Protein AF-A7T8B1-F1 (afdb_monomer)

Radius of gyration: 14.05 Å; Cα contacts (8 Å, |Δi|>4): 167; chains: 1; bounding box: 38×25×34 Å

InterPro domains:
  IPR002547 tRNA-binding domain [PS50886] (1-36)
  IPR012340 Nucleic acid-binding, OB-fold [G3DSA:2.40.50.140] (1-96)
  IPR012340 Nucleic acid-binding, OB-fold [SSF50249] (1-85)

Secondary structure (DSSP, 8-state):
-BTTBPP-----EEEETTEEEEPBPPTT--TTPPEE-TT---PPPSS--GGGTHHHHHGGGEEE-TTS-EEETTEE-EETTTEE-B-TT--S-EE-

Mean predicted aligned error: 3.56 Å

Foldseek 3Di:
DPVPDDDPDDFKWWDDPNDIFGWAAFPPDDPPFDFDFPPDDDDDDPDDDVVVCPCVVQQVQFFAAQQQATDRVPGFRARPPRGGIHHPRDHGTRID

Organism: Nematostella vectensis (NCBI:txid45351)

pLDDT: mean 93.41, std 3.48, range [73.88, 97.12]

Solvent-accessible surface area (backbone atoms only — not comparable to full-atom values): 5812 Å² total; per-residue (Å²): 107,63,94,86,41,80,74,92,74,81,79,55,27,31,36,50,95,92,45,74,32,58,57,39,73,30,71,90,67,56,95,86,67,60,75,43,37,85,94,64,82,83,80,79,69,96,64,82,57,79,91,69,42,57,62,76,70,49,45,84,46,22,27,18,40,94,82,8,34,39,18,51,78,84,29,48,39,25,34,86,98,51,42,56,30,40,23,85,64,45,52,75,13,46,35,84

Nearest PDB structures (foldseek):
  1e7z-assembly1_A  TM=9.615E-01  e=3.609E-09  Homo sapiens
  1fl0-assembly1_A  TM=9.525E-01  e=3.609E-09  Homo sapiens
  8ong-assembly1_A  TM=8.590E-01  e=1.528E-08  Homo sapiens
  4r1j-assembly1_A  TM=9.487E-01  e=9.184E-06  Saccharomyces cerevisiae S288C
  1ntg-assembly4_D  TM=9.182E-01  e=5.920E-06  Homo sapiens

Sequence (96 aa):
RMRGIFSQGMVMCCNRDEKWTVVVPPEGAAPGDRVVFDGQEGEPDAQLNPKKKVWETLAPDFKTNSEGQPCFRDLPFTVRGKGVCASGGIIDGVVR

Structure (mmCIF, N/CA/C/O backbone):
data_AF-A7T8B1-F1
#
_entry.id   AF-A7T8B1-F1
#
loop_
_atom_site.group_PDB
_atom_site.id
_atom_site.type_s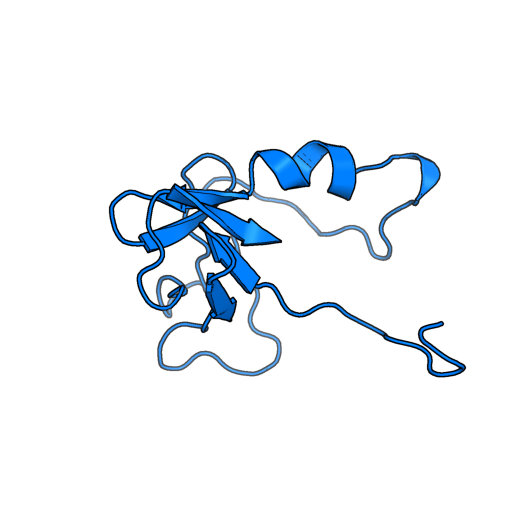ymbol
_atom_site.label_atom_id
_atom_site.label_alt_id
_atom_site.label_comp_id
_atom_site.label_asym_id
_atom_site.label_entity_id
_atom_site.label_seq_id
_atom_site.pdbx_PDB_ins_code
_atom_site.Cartn_x
_atom_site.Cartn_y
_atom_site.Cartn_z
_atom_site.occupancy
_atom_site.B_iso_or_equiv
_atom_site.auth_seq_id
_atom_site.auth_comp_id
_atom_site.auth_asym_id
_atom_site.auth_atom_id
_atom_site.pdbx_PDB_model_num
ATOM 1 N N . ARG A 1 1 ? 20.114 -7.760 -2.962 1.00 73.88 1 ARG A N 1
ATOM 2 C CA . ARG A 1 1 ? 20.152 -9.108 -2.341 1.00 73.88 1 ARG A CA 1
ATOM 3 C C . ARG A 1 1 ? 20.119 -8.921 -0.837 1.00 73.88 1 ARG A C 1
ATOM 5 O O . ARG A 1 1 ? 20.919 -8.150 -0.329 1.00 73.88 1 ARG A O 1
ATOM 12 N N . MET A 1 2 ? 19.201 -9.579 -0.145 1.00 84.75 2 MET A N 1
ATOM 13 C CA . MET A 1 2 ? 19.099 -9.565 1.309 1.00 84.75 2 MET A CA 1
ATOM 14 C C . MET A 1 2 ? 19.836 -10.797 1.831 1.00 84.75 2 MET A C 1
ATOM 16 O O . MET A 1 2 ? 19.386 -11.915 1.610 1.00 84.75 2 MET A O 1
ATOM 20 N N . ARG A 1 3 ? 21.008 -10.600 2.450 1.00 91.50 3 ARG A N 1
ATOM 21 C CA . ARG A 1 3 ? 21.834 -11.687 3.023 1.00 91.50 3 ARG A CA 1
ATOM 22 C C . ARG A 1 3 ? 22.085 -12.860 2.052 1.00 91.50 3 ARG A C 1
ATOM 24 O O . ARG A 1 3 ? 21.966 -14.019 2.418 1.00 91.50 3 ARG A O 1
ATOM 31 N N . GLY A 1 4 ? 22.395 -12.549 0.791 1.00 92.94 4 GLY A N 1
ATOM 32 C CA . GLY A 1 4 ? 22.647 -13.549 -0.260 1.00 92.94 4 GLY A CA 1
ATOM 33 C C . GLY A 1 4 ? 21.412 -13.992 -1.056 1.00 92.94 4 GLY A C 1
ATOM 34 O O . GLY A 1 4 ? 21.573 -14.490 -2.165 1.00 92.94 4 GLY A O 1
ATOM 35 N N . ILE A 1 5 ? 20.197 -13.714 -0.577 1.00 92.00 5 ILE A N 1
ATOM 36 C CA . ILE A 1 5 ? 18.938 -14.085 -1.242 1.00 92.00 5 ILE A CA 1
ATOM 37 C C . ILE A 1 5 ? 18.411 -12.908 -2.076 1.00 92.00 5 ILE A C 1
ATOM 39 O O . ILE A 1 5 ? 18.538 -11.738 -1.696 1.00 92.00 5 ILE A O 1
ATOM 43 N N . 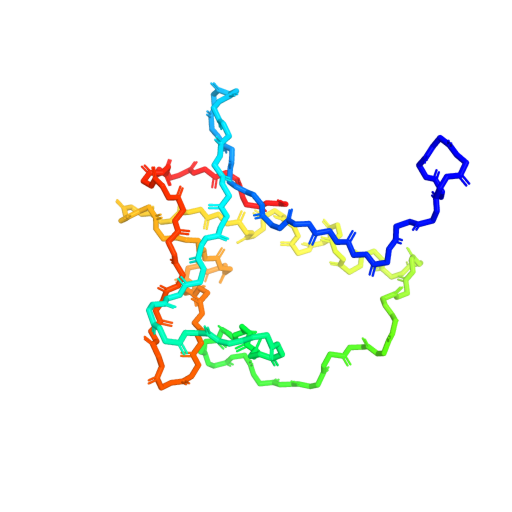PHE A 1 6 ? 17.853 -13.181 -3.253 1.00 91.44 6 PHE A N 1
ATOM 44 C CA . PHE A 1 6 ? 17.243 -12.152 -4.096 1.00 91.44 6 PHE A CA 1
ATOM 45 C C . PHE A 1 6 ? 15.752 -12.008 -3.764 1.00 91.44 6 PHE A C 1
ATOM 47 O O . PHE A 1 6 ? 15.000 -12.960 -3.935 1.00 91.44 6 PHE A O 1
ATOM 54 N N . SER A 1 7 ? 15.339 -10.827 -3.289 1.00 93.56 7 SER A N 1
ATOM 55 C CA . SER A 1 7 ? 13.918 -10.504 -3.108 1.00 93.56 7 SER A CA 1
ATOM 56 C C . SER A 1 7 ? 13.355 -9.933 -4.405 1.00 93.56 7 SER A C 1
ATOM 58 O O . SER A 1 7 ? 13.968 -9.036 -4.984 1.00 93.56 7 SER A O 1
ATOM 60 N N . GLN A 1 8 ? 12.202 -10.442 -4.840 1.00 93.12 8 GLN A N 1
ATOM 61 C CA . GLN A 1 8 ? 11.496 -9.996 -6.049 1.00 93.12 8 GLN A CA 1
ATOM 62 C C . GLN A 1 8 ? 10.325 -9.049 -5.752 1.00 93.12 8 GLN A C 1
ATOM 64 O O . GLN A 1 8 ? 9.618 -8.641 -6.666 1.00 93.12 8 GLN A O 1
ATOM 69 N N . GLY A 1 9 ? 10.128 -8.679 -4.487 1.00 91.25 9 GLY A N 1
ATOM 70 C CA . GLY A 1 9 ? 9.063 -7.775 -4.075 1.00 91.25 9 GLY A CA 1
ATOM 71 C C . GLY A 1 9 ? 9.228 -7.304 -2.636 1.00 91.25 9 GLY A C 1
ATOM 72 O O . GLY A 1 9 ? 10.179 -7.677 -1.941 1.00 91.25 9 GLY A O 1
ATOM 73 N N . MET A 1 10 ? 8.288 -6.471 -2.206 1.00 93.44 10 MET A N 1
ATOM 74 C CA . MET A 1 10 ? 8.194 -5.945 -0.849 1.00 93.44 10 MET A CA 1
ATOM 75 C C . MET A 1 10 ? 6.739 -6.032 -0.390 1.00 93.44 10 MET A C 1
ATOM 77 O O . MET A 1 10 ? 5.826 -5.821 -1.184 1.00 93.44 10 MET A O 1
ATOM 81 N N . VAL A 1 11 ? 6.534 -6.381 0.878 1.00 95.12 11 VAL A N 1
ATOM 82 C CA . VAL A 1 11 ? 5.206 -6.397 1.497 1.00 95.12 11 VAL A CA 1
ATOM 83 C C . VAL A 1 11 ? 4.929 -5.013 2.065 1.00 95.12 11 VAL A C 1
ATOM 85 O O . VAL A 1 11 ? 5.719 -4.527 2.871 1.00 95.12 11 VAL A O 1
ATOM 88 N N . MET A 1 12 ? 3.805 -4.417 1.673 1.00 95.94 12 MET A N 1
ATOM 89 C CA . MET A 1 12 ? 3.359 -3.129 2.202 1.00 95.94 12 MET A CA 1
ATOM 90 C C . MET A 1 12 ? 2.895 -3.289 3.652 1.00 95.94 12 MET A C 1
ATOM 92 O O . MET A 1 12 ? 2.025 -4.114 3.952 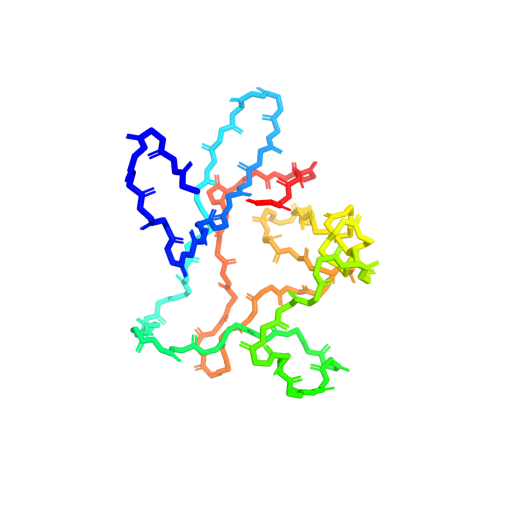1.00 95.94 12 MET A O 1
ATOM 96 N N . CYS A 1 13 ? 3.461 -2.489 4.547 1.00 96.00 13 CYS A N 1
ATOM 97 C CA . CYS A 1 13 ? 3.147 -2.484 5.967 1.00 96.00 13 CYS A CA 1
ATOM 98 C C . CYS A 1 13 ? 2.796 -1.075 6.440 1.00 96.00 13 CYS A C 1
ATOM 100 O O . CYS A 1 13 ? 3.253 -0.074 5.896 1.00 96.00 13 CYS A O 1
ATOM 102 N N . CYS A 1 14 ? 2.024 -1.000 7.514 1.00 95.56 14 CYS A N 1
ATOM 103 C CA . CYS A 1 14 ? 1.755 0.237 8.224 1.00 95.56 14 CYS A CA 1
ATOM 104 C C . CYS A 1 14 ? 2.540 0.253 9.530 1.00 95.56 14 CYS A C 1
ATOM 106 O O . CYS A 1 14 ? 2.685 -0.774 10.201 1.00 95.56 14 CYS A O 1
ATOM 108 N N . ASN A 1 15 ? 3.044 1.426 9.897 1.00 94.81 15 ASN A N 1
ATOM 109 C CA . ASN A 1 15 ? 3.764 1.633 11.139 1.00 94.81 15 ASN A CA 1
ATOM 110 C C . ASN A 1 15 ? 3.346 2.929 11.830 1.00 94.81 15 ASN A C 1
ATOM 112 O O . ASN A 1 15 ? 3.245 3.980 11.196 1.00 94.81 15 ASN A O 1
ATOM 116 N N . ARG A 1 16 ? 3.171 2.847 13.148 1.00 94.94 16 ARG A N 1
ATOM 117 C CA . ARG A 1 16 ? 3.058 3.994 14.049 1.00 94.94 16 ARG A CA 1
ATOM 118 C C . ARG A 1 16 ? 3.603 3.592 15.412 1.00 94.94 16 ARG A C 1
ATOM 120 O O . ARG A 1 16 ? 3.257 2.517 15.893 1.00 94.94 16 ARG A O 1
ATOM 127 N N . ASP A 1 17 ? 4.452 4.427 16.007 1.00 92.62 17 ASP A N 1
ATOM 128 C CA . ASP A 1 17 ? 4.998 4.221 17.358 1.00 92.62 17 ASP A CA 1
ATOM 129 C C . ASP A 1 17 ? 5.568 2.802 17.564 1.00 92.62 17 ASP A C 1
ATOM 131 O O . ASP A 1 17 ? 5.210 2.095 18.500 1.00 92.62 17 ASP A O 1
ATOM 135 N N . GLU A 1 18 ? 6.397 2.342 16.615 1.00 89.25 18 GLU A N 1
ATOM 136 C CA . GLU A 1 18 ? 7.013 0.997 16.591 1.00 89.25 18 GLU A CA 1
ATOM 137 C C . GLU A 1 18 ? 6.040 -0.190 16.457 1.00 89.25 18 GLU A C 1
ATOM 139 O O . GLU A 1 18 ? 6.479 -1.327 16.272 1.00 89.25 18 GLU A O 1
ATOM 144 N N . LYS A 1 19 ? 4.726 0.046 16.439 1.00 91.38 19 LYS A N 1
ATOM 145 C CA . LYS A 1 19 ? 3.727 -0.968 16.106 1.00 91.38 19 LYS A CA 1
ATOM 146 C C . LYS A 1 19 ? 3.661 -1.147 14.598 1.00 91.38 19 LYS A C 1
ATOM 148 O O . LYS A 1 19 ? 3.527 -0.177 13.856 1.00 91.38 19 LYS A O 1
ATOM 153 N N . TRP A 1 20 ? 3.724 -2.395 14.148 1.00 94.19 20 TRP A N 1
ATOM 154 C CA . TRP A 1 20 ? 3.643 -2.753 12.736 1.00 94.19 20 TRP A CA 1
ATOM 155 C C . TRP A 1 20 ? 2.414 -3.606 12.456 1.00 94.19 20 TRP A C 1
ATOM 157 O O . TRP A 1 20 ? 2.089 -4.513 13.223 1.00 94.19 20 TRP A O 1
ATOM 167 N N . THR A 1 21 ? 1.763 -3.337 11.333 1.00 95.44 21 THR A N 1
ATOM 168 C CA . THR A 1 21 ? 0.689 -4.161 10.777 1.00 95.44 21 THR A CA 1
ATOM 169 C C . THR A 1 21 ? 0.901 -4.328 9.281 1.00 95.44 21 THR A C 1
ATOM 171 O O . THR A 1 21 ? 1.533 -3.504 8.626 1.00 95.44 21 THR A O 1
ATOM 174 N N . VAL A 1 22 ? 0.396 -5.424 8.729 1.00 95.94 22 VAL A N 1
ATOM 175 C CA . VAL A 1 22 ? 0.453 -5.678 7.288 1.00 95.94 22 VAL A CA 1
ATOM 176 C C . VAL A 1 22 ? -0.781 -5.063 6.632 1.00 95.94 22 VAL A C 1
ATOM 178 O O . VAL A 1 22 ? -1.863 -5.084 7.224 1.00 95.94 22 VAL A O 1
ATOM 181 N N . VAL A 1 23 ? -0.634 -4.532 5.416 1.00 96.56 23 VAL A N 1
ATOM 182 C CA . VAL A 1 23 ? -1.788 -4.151 4.594 1.00 96.56 23 VAL A CA 1
ATOM 183 C C . VAL A 1 23 ? -2.479 -5.420 4.099 1.00 96.56 23 VAL A C 1
ATOM 185 O O . VAL A 1 23 ? -1.881 -6.235 3.398 1.00 96.56 23 VAL A O 1
ATOM 188 N N . VAL A 1 24 ? -3.742 -5.593 4.474 1.00 95.62 24 VAL A N 1
ATOM 189 C CA . VAL A 1 24 ? -4.546 -6.774 4.156 1.00 95.62 24 VAL A CA 1
ATOM 190 C C . VAL A 1 24 ? -5.508 -6.435 3.014 1.00 95.62 24 VAL A C 1
ATOM 192 O O . VAL A 1 24 ? -6.264 -5.471 3.140 1.00 95.62 24 VAL A O 1
ATOM 195 N N . PRO A 1 25 ? -5.504 -7.192 1.903 1.00 96.25 25 PRO A N 1
ATOM 196 C CA . PRO A 1 25 ? -6.476 -7.020 0.824 1.00 96.25 25 PRO A CA 1
ATOM 197 C C . PRO A 1 25 ? -7.931 -7.214 1.295 1.00 96.25 25 PRO A C 1
ATOM 199 O O . PRO A 1 25 ? -8.157 -7.918 2.282 1.00 96.25 25 PRO A O 1
ATOM 202 N N . PRO A 1 26 ? -8.925 -6.635 0.596 1.00 96.56 26 PRO A N 1
ATOM 203 C CA . PRO A 1 26 ? -10.337 -6.853 0.906 1.00 96.56 26 PRO A CA 1
ATOM 204 C C . PRO A 1 26 ? -10.762 -8.313 0.693 1.00 96.56 26 PRO A C 1
ATOM 206 O O . PRO A 1 26 ? -10.087 -9.097 0.017 1.00 96.56 26 PRO A O 1
ATOM 209 N N . GLU A 1 27 ? -11.923 -8.671 1.241 1.00 95.50 27 GLU A N 1
ATOM 210 C CA . GLU A 1 27 ? -12.513 -9.995 1.049 1.00 95.50 27 GLU A CA 1
ATOM 211 C C . GLU A 1 27 ? -12.731 -10.301 -0.445 1.00 95.50 27 GLU A C 1
ATOM 213 O O . GLU A 1 27 ? -13.123 -9.444 -1.236 1.00 95.50 27 GLU A O 1
ATOM 218 N N . GLY A 1 28 ? -12.423 -11.535 -0.855 1.00 94.62 28 GLY A N 1
ATOM 219 C CA . GLY A 1 28 ? -12.510 -11.967 -2.253 1.00 94.62 28 GLY A CA 1
ATOM 220 C C . GLY A 1 28 ? -11.330 -11.547 -3.139 1.00 94.62 28 GLY A C 1
ATOM 221 O O . GLY A 1 28 ? -11.309 -11.896 -4.327 1.00 94.62 28 GLY A O 1
ATOM 222 N N . ALA A 1 29 ? -10.337 -10.822 -2.608 1.00 97.06 29 ALA A N 1
ATOM 223 C CA . ALA A 1 29 ? -9.096 -10.555 -3.328 1.00 97.06 29 ALA A CA 1
ATOM 224 C C . ALA A 1 29 ? -8.329 -11.856 -3.627 1.00 97.06 29 ALA A C 1
ATOM 226 O O . ALA A 1 29 ? -8.276 -12.777 -2.812 1.00 97.06 29 ALA A O 1
ATOM 227 N N . ALA A 1 30 ? -7.733 -11.929 -4.813 1.00 96.94 30 ALA A N 1
ATOM 228 C CA . ALA A 1 30 ? -7.001 -13.076 -5.326 1.00 96.94 30 ALA A CA 1
ATOM 229 C C . ALA A 1 30 ? -5.584 -12.664 -5.766 1.00 96.94 30 ALA A C 1
ATOM 231 O O . ALA A 1 30 ? -5.349 -11.500 -6.106 1.00 96.94 30 ALA A O 1
ATOM 232 N N . PRO A 1 31 ? -4.620 -13.602 -5.794 1.00 97.06 31 PRO A N 1
ATOM 233 C CA . PRO A 1 31 ? -3.286 -13.324 -6.312 1.00 97.06 31 PRO A CA 1
ATOM 234 C C . PRO A 1 31 ? -3.331 -12.742 -7.730 1.00 97.06 31 PRO A C 1
ATOM 236 O O . PRO A 1 31 ? -3.957 -13.310 -8.622 1.00 97.06 31 PRO A O 1
ATOM 239 N N . GLY A 1 32 ? -2.642 -11.618 -7.934 1.00 95.69 32 GLY A N 1
ATOM 240 C CA . GLY A 1 32 ? -2.616 -10.895 -9.210 1.00 95.69 32 GLY A CA 1
ATOM 241 C C . GLY A 1 32 ? -3.620 -9.745 -9.314 1.00 95.69 32 GLY A C 1
ATOM 242 O O . GLY A 1 32 ? -3.524 -8.960 -10.259 1.00 95.69 32 GLY A O 1
ATOM 243 N N . ASP A 1 33 ? -4.530 -9.593 -8.348 1.00 96.69 33 ASP A N 1
ATOM 244 C CA . ASP A 1 33 ? -5.384 -8.410 -8.278 1.00 96.69 33 ASP A CA 1
ATOM 245 C C . ASP A 1 33 ? -4.553 -7.131 -8.159 1.00 96.69 33 ASP A C 1
ATOM 247 O O . ASP A 1 33 ? -3.579 -7.047 -7.404 1.00 96.69 33 ASP A O 1
ATOM 251 N N . ARG A 1 34 ? -4.972 -6.108 -8.904 1.00 95.25 34 ARG A N 1
ATOM 252 C CA . ARG A 1 34 ? -4.328 -4.798 -8.888 1.00 95.25 34 ARG A CA 1
ATOM 253 C C . ARG A 1 34 ? -4.937 -3.932 -7.793 1.00 95.25 34 ARG A C 1
ATOM 255 O O . ARG A 1 34 ? -6.149 -3.719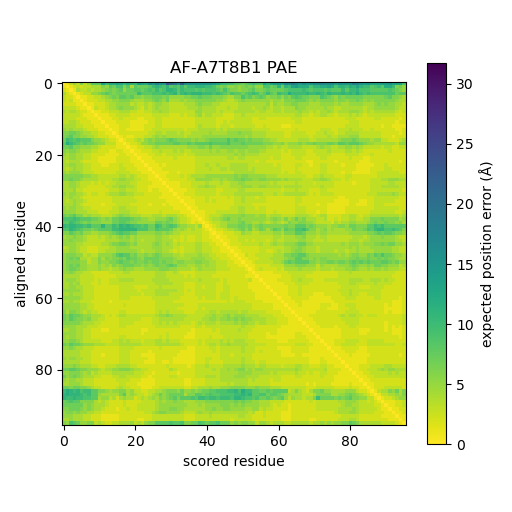 -7.771 1.00 95.25 34 ARG A O 1
ATOM 262 N N . VAL A 1 35 ? -4.070 -3.386 -6.946 1.00 95.75 35 VAL A N 1
ATOM 263 C CA . VAL A 1 35 ? -4.410 -2.260 -6.075 1.00 95.75 35 VAL A CA 1
ATOM 264 C C . VAL A 1 35 ? -4.311 -0.982 -6.899 1.00 95.75 35 VAL A C 1
ATOM 266 O O . VAL A 1 35 ? -3.310 -0.753 -7.577 1.00 95.75 35 VAL A O 1
ATOM 269 N N . VAL A 1 36 ? -5.360 -0.173 -6.855 1.00 95.56 36 VAL A N 1
ATOM 270 C CA . VAL A 1 36 ? -5.474 1.094 -7.573 1.00 95.56 36 VAL A CA 1
ATOM 271 C C . VAL A 1 36 ? -5.866 2.213 -6.614 1.00 95.56 36 VAL A C 1
ATOM 273 O O . VAL A 1 36 ? -6.374 1.961 -5.520 1.00 95.56 36 VAL A O 1
ATOM 276 N N . PHE A 1 37 ? -5.645 3.446 -7.059 1.00 95.00 37 PHE A N 1
ATOM 277 C CA . PHE A 1 37 ? -6.094 4.663 -6.392 1.00 95.00 37 PHE A CA 1
ATOM 278 C C . PHE A 1 37 ? -7.081 5.353 -7.325 1.00 95.00 37 PHE A C 1
ATOM 280 O O . PHE A 1 37 ? -6.749 5.611 -8.485 1.00 95.00 37 PHE A O 1
ATOM 287 N N . ASP A 1 38 ? -8.298 5.611 -6.857 1.00 90.69 38 ASP A N 1
ATOM 288 C CA . ASP A 1 38 ? -9.339 6.172 -7.717 1.00 90.69 38 ASP A CA 1
ATOM 289 C C . ASP A 1 38 ? -8.921 7.541 -8.275 1.00 90.69 38 ASP A C 1
ATOM 291 O O . ASP A 1 38 ? -8.373 8.391 -7.575 1.00 90.69 38 ASP A O 1
ATOM 295 N N . GLY A 1 39 ? -9.126 7.735 -9.580 1.00 88.50 39 GLY A N 1
ATOM 296 C CA . GLY A 1 39 ? -8.673 8.927 -10.303 1.00 88.50 39 GLY A CA 1
ATOM 297 C C . GLY A 1 39 ? -7.179 8.952 -10.662 1.00 88.50 39 GLY A C 1
ATOM 298 O O . GLY A 1 39 ? -6.754 9.865 -11.366 1.00 88.50 39 GLY A O 1
ATOM 299 N N . GLN A 1 40 ? -6.382 7.964 -10.239 1.00 88.75 40 GLN A N 1
ATOM 300 C CA . GLN A 1 40 ? -5.003 7.769 -10.702 1.00 88.75 40 GLN A CA 1
ATOM 301 C C . GLN A 1 40 ? -4.968 6.643 -11.738 1.00 88.75 40 GLN A C 1
ATOM 303 O O . GLN A 1 40 ? -4.803 5.465 -11.414 1.00 88.75 40 GLN A O 1
ATOM 308 N N . GLU A 1 41 ? -5.150 7.008 -13.003 1.00 87.25 41 GLU A N 1
ATOM 309 C CA . GLU A 1 41 ? -5.046 6.073 -14.122 1.00 87.25 41 GLU A CA 1
ATOM 310 C C . GLU A 1 41 ? -3.635 6.081 -14.716 1.00 87.25 41 GLU A C 1
ATOM 312 O O . GLU A 1 41 ? -3.003 7.128 -14.857 1.00 87.25 41 GLU A O 1
ATOM 317 N N . GLY A 1 42 ? -3.133 4.902 -15.076 1.00 88.19 42 GLY A N 1
ATOM 318 C CA . GLY A 1 42 ? -1.825 4.749 -15.698 1.00 88.19 42 GLY A CA 1
ATOM 319 C C . GLY A 1 42 ? -1.345 3.303 -15.693 1.00 88.19 42 GLY A C 1
ATOM 320 O O . GLY A 1 42 ? -1.871 2.459 -14.965 1.00 88.19 42 GLY A O 1
ATOM 321 N N . GLU A 1 43 ? -0.328 3.027 -16.505 1.00 91.25 43 GLU A N 1
ATOM 322 C CA . GLU A 1 43 ? 0.383 1.750 -16.475 1.00 91.25 43 GLU A CA 1
ATOM 323 C C . GLU A 1 43 ? 1.614 1.860 -15.566 1.00 91.25 43 GLU A C 1
ATOM 325 O O . GLU A 1 43 ? 2.345 2.854 -15.644 1.00 91.25 43 GLU A O 1
ATOM 330 N N . PRO A 1 44 ? 1.868 0.864 -14.701 1.00 92.31 44 PRO A N 1
ATOM 331 C CA . PRO A 1 44 ? 3.074 0.841 -13.891 1.00 92.31 44 PRO A CA 1
ATOM 332 C C . PRO A 1 44 ? 4.315 0.672 -14.774 1.00 92.31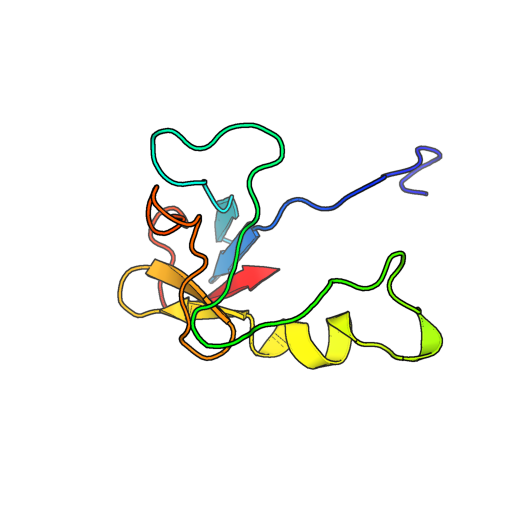 44 PRO A C 1
ATOM 334 O O . PRO A 1 44 ? 4.303 -0.053 -15.771 1.00 92.31 44 PRO A O 1
ATOM 337 N N . ASP A 1 45 ? 5.421 1.293 -14.364 1.00 92.31 45 ASP A N 1
ATOM 338 C CA . ASP A 1 45 ? 6.725 1.032 -14.970 1.00 92.31 45 ASP A CA 1
ATOM 339 C C . ASP A 1 45 ? 7.056 -0.468 -14.870 1.00 92.31 45 ASP A C 1
ATOM 341 O O . ASP A 1 45 ? 6.943 -1.065 -13.798 1.00 92.31 45 ASP A O 1
ATOM 345 N N . ALA A 1 46 ? 7.555 -1.069 -15.957 1.00 92.62 46 ALA A N 1
ATOM 346 C CA . ALA A 1 46 ? 7.995 -2.471 -15.947 1.00 92.62 46 ALA A CA 1
ATOM 347 C C . ALA A 1 46 ? 9.085 -2.734 -14.888 1.00 92.62 46 ALA A C 1
ATOM 349 O O . ALA A 1 46 ? 9.163 -3.813 -14.303 1.00 92.62 46 ALA A O 1
ATOM 350 N N . GLN A 1 47 ? 9.925 -1.727 -14.637 1.00 92.62 47 GLN A N 1
ATOM 351 C CA . GLN A 1 47 ? 10.870 -1.687 -13.533 1.00 92.62 47 GLN A CA 1
ATOM 352 C C . GLN A 1 47 ? 11.083 -0.229 -13.117 1.00 92.62 47 GLN A C 1
ATOM 354 O O . GLN A 1 47 ? 11.458 0.606 -13.944 1.00 92.62 47 GLN A O 1
ATOM 359 N N . LEU A 1 48 ? 10.908 0.075 -11.828 1.00 90.81 48 LEU A N 1
ATOM 360 C CA . LEU A 1 48 ? 11.203 1.406 -11.296 1.00 90.81 48 LEU A CA 1
ATOM 361 C C . LEU A 1 48 ? 12.684 1.743 -11.506 1.00 90.81 48 LEU A C 1
ATOM 363 O O . LEU A 1 48 ? 13.572 1.005 -11.075 1.00 90.81 48 LEU A O 1
ATOM 367 N N . ASN A 1 49 ? 12.957 2.875 -12.157 1.00 91.31 49 ASN A N 1
ATOM 368 C CA . ASN A 1 49 ? 14.322 3.334 -12.396 1.00 91.31 49 ASN A CA 1
ATOM 369 C C . ASN A 1 49 ? 14.925 3.918 -11.101 1.00 91.31 49 ASN A C 1
ATOM 371 O O . ASN A 1 49 ? 14.485 4.991 -10.673 1.00 91.31 49 ASN A O 1
ATOM 375 N N . PRO A 1 50 ? 15.988 3.316 -10.526 1.00 88.50 50 PRO A N 1
ATOM 376 C CA . PRO A 1 50 ? 16.576 3.791 -9.271 1.00 88.50 50 PRO A CA 1
ATOM 377 C C . PRO A 1 50 ? 17.105 5.230 -9.337 1.00 88.50 50 PRO A C 1
ATOM 379 O O . PRO A 1 50 ? 17.157 5.924 -8.328 1.00 88.50 50 PRO A O 1
ATOM 382 N N . LYS A 1 51 ? 17.481 5.719 -10.528 1.00 91.12 51 LYS A N 1
ATOM 383 C CA . LYS A 1 51 ? 17.973 7.094 -10.707 1.00 91.12 51 LYS A CA 1
ATOM 384 C C . LYS A 1 51 ? 16.865 8.140 -10.598 1.00 91.12 51 LYS A C 1
ATOM 386 O O . LYS A 1 51 ? 17.155 9.277 -10.245 1.00 91.12 51 LYS A O 1
ATOM 391 N N . LYS A 1 52 ? 15.618 7.768 -10.909 1.00 92.19 52 LYS A N 1
ATOM 392 C CA . LYS A 1 52 ? 14.461 8.673 -10.844 1.00 92.19 52 LYS A CA 1
ATOM 393 C C . LYS A 1 52 ? 13.912 8.835 -9.425 1.00 92.19 52 LYS A C 1
ATOM 395 O O . LYS A 1 52 ? 13.137 9.755 -9.209 1.00 92.19 52 LYS A O 1
ATOM 400 N N . LYS A 1 53 ? 14.299 7.961 -8.485 1.00 91.38 53 LYS A N 1
ATOM 401 C CA . LYS A 1 53 ? 13.860 7.996 -7.079 1.00 91.38 53 LYS A CA 1
ATOM 402 C C . LYS A 1 53 ? 12.337 8.131 -6.911 1.00 91.38 53 LYS A C 1
ATOM 404 O O . LYS A 1 53 ? 11.846 8.896 -6.080 1.00 91.38 53 LYS A O 1
ATOM 409 N N . VAL A 1 54 ? 11.584 7.441 -7.775 1.00 93.69 54 VAL A N 1
ATOM 410 C CA . VAL A 1 54 ? 10.117 7.554 -7.836 1.00 93.69 54 VAL A CA 1
ATOM 411 C C . VAL A 1 54 ? 9.500 7.139 -6.503 1.00 93.69 54 VAL A C 1
ATOM 413 O O . VAL A 1 54 ? 8.693 7.878 -5.950 1.00 93.69 54 VAL A O 1
ATOM 416 N N . TRP A 1 55 ? 9.929 5.999 -5.955 1.00 92.19 55 TRP A N 1
ATOM 417 C CA . TRP A 1 55 ? 9.437 5.515 -4.667 1.00 92.19 55 TRP A CA 1
ATOM 418 C C . TRP A 1 55 ? 9.763 6.489 -3.539 1.00 92.19 55 TRP A C 1
ATOM 420 O O . TRP A 1 55 ? 8.878 6.847 -2.783 1.00 92.19 55 TRP A O 1
ATOM 430 N N . GLU A 1 56 ? 10.995 6.982 -3.450 1.00 93.44 56 GLU A N 1
ATOM 431 C CA . GLU A 1 56 ? 11.413 7.906 -2.393 1.00 93.44 56 GLU A CA 1
ATOM 432 C C . GLU A 1 56 ? 10.660 9.239 -2.448 1.00 93.44 56 GLU A C 1
ATOM 434 O O . GLU A 1 56 ? 10.477 9.884 -1.418 1.00 93.44 56 GLU A O 1
ATOM 439 N N . THR A 1 57 ? 10.210 9.636 -3.640 1.00 94.25 57 THR A N 1
ATOM 440 C CA . THR A 1 57 ? 9.397 10.839 -3.841 1.00 94.25 57 THR A CA 1
ATOM 441 C C . THR A 1 57 ? 7.946 10.623 -3.405 1.00 94.25 57 THR A C 1
ATOM 443 O O . THR A 1 57 ? 7.335 11.545 -2.878 1.00 94.25 57 THR A O 1
ATOM 446 N N . LEU A 1 58 ? 7.391 9.423 -3.608 1.00 94.25 58 LEU A N 1
ATOM 447 C CA . LEU A 1 58 ? 5.983 9.118 -3.322 1.00 94.25 58 LEU A CA 1
ATOM 448 C C . LEU A 1 58 ? 5.752 8.504 -1.932 1.00 94.25 58 LEU A C 1
ATOM 450 O O . LEU A 1 58 ? 4.695 8.720 -1.354 1.00 94.25 58 LEU A O 1
ATOM 454 N N . ALA A 1 59 ? 6.730 7.781 -1.376 1.00 94.12 59 ALA A N 1
ATOM 455 C CA . ALA A 1 59 ? 6.687 7.123 -0.064 1.00 94.12 59 ALA A CA 1
ATOM 456 C C . ALA A 1 59 ? 6.124 8.013 1.068 1.00 94.12 59 ALA A C 1
ATOM 458 O O . ALA A 1 59 ? 5.318 7.517 1.852 1.00 94.12 59 ALA A O 1
ATOM 459 N N . PRO A 1 60 ? 6.471 9.315 1.169 1.00 94.88 60 PRO A N 1
ATOM 460 C CA . PRO A 1 60 ? 5.942 10.186 2.223 1.00 94.88 60 PRO A CA 1
ATOM 461 C C . PRO A 1 60 ? 4.429 10.443 2.150 1.00 94.88 60 PRO A C 1
ATOM 463 O O . PRO A 1 60 ? 3.830 10.808 3.164 1.00 94.88 60 PRO A O 1
ATOM 466 N N . ASP A 1 61 ? 3.821 10.262 0.976 1.00 95.75 61 ASP A N 1
ATOM 467 C CA . ASP A 1 61 ? 2.390 10.479 0.738 1.00 95.75 61 ASP A CA 1
ATOM 468 C C . ASP A 1 61 ? 1.541 9.235 1.063 1.00 95.75 61 ASP A C 1
ATOM 470 O O . ASP A 1 61 ? 0.309 9.297 1.020 1.00 95.75 61 ASP A O 1
ATOM 474 N N . PHE A 1 62 ? 2.182 8.107 1.387 1.00 96.69 62 PHE A N 1
ATOM 475 C CA . PHE A 1 62 ? 1.519 6.870 1.783 1.00 96.69 62 PHE A CA 1
ATOM 476 C C . PHE A 1 62 ? 1.298 6.837 3.299 1.00 96.69 62 PHE A C 1
ATOM 478 O O . PHE A 1 62 ? 2.232 6.675 4.093 1.00 96.69 62 PHE A O 1
ATOM 485 N N . LYS A 1 63 ? 0.042 7.007 3.713 1.00 96.81 63 LYS A N 1
ATOM 486 C CA . LYS A 1 63 ? -0.362 7.109 5.121 1.00 96.81 63 LYS A CA 1
ATOM 487 C C . LYS A 1 63 ? -1.692 6.421 5.359 1.00 96.81 63 LYS A C 1
ATOM 489 O O . LYS A 1 63 ? -2.461 6.231 4.423 1.00 96.81 63 LYS A O 1
ATOM 494 N N . THR A 1 64 ? -1.974 6.054 6.601 1.00 96.56 64 THR A N 1
ATOM 495 C CA . THR A 1 64 ? -3.323 5.620 6.962 1.00 96.56 64 THR A CA 1
ATOM 496 C C . THR A 1 64 ? -4.198 6.814 7.332 1.00 96.56 64 THR A C 1
ATOM 498 O O . THR A 1 64 ? -3.721 7.758 7.959 1.00 96.56 64 THR A O 1
ATOM 501 N N . ASN A 1 65 ? -5.467 6.788 6.927 1.00 94.69 65 ASN A N 1
ATOM 502 C CA . ASN A 1 65 ? -6.435 7.841 7.242 1.00 94.69 65 ASN A CA 1
ATOM 503 C C . ASN A 1 65 ? -7.017 7.689 8.667 1.00 94.69 65 ASN A C 1
ATOM 505 O O . ASN A 1 65 ? -6.644 6.785 9.422 1.00 94.69 65 ASN A O 1
ATOM 509 N N . SER A 1 66 ? -7.972 8.555 9.023 1.00 93.50 66 SER A N 1
ATOM 510 C CA . SER A 1 66 ? -8.684 8.541 10.312 1.00 93.50 66 SER A CA 1
ATOM 511 C C . SER A 1 66 ? -9.493 7.265 10.575 1.00 93.50 66 SER A C 1
ATOM 513 O O . SER A 1 66 ? -9.815 6.972 11.724 1.00 93.50 66 SER A O 1
ATOM 515 N N . GLU A 1 67 ? -9.796 6.487 9.535 1.00 91.31 67 GLU A N 1
ATOM 516 C CA . GLU A 1 67 ? -10.473 5.188 9.624 1.00 91.31 67 GLU A CA 1
ATOM 517 C C . GLU A 1 67 ? -9.478 4.015 9.694 1.00 91.31 67 GLU A C 1
ATOM 519 O O . GLU A 1 67 ? -9.873 2.852 9.771 1.00 91.31 67 GLU A O 1
ATOM 524 N N . GLY A 1 68 ? -8.172 4.297 9.664 1.00 91.81 68 GLY A N 1
ATOM 525 C CA . GLY A 1 68 ? -7.126 3.280 9.643 1.00 91.81 68 GLY A CA 1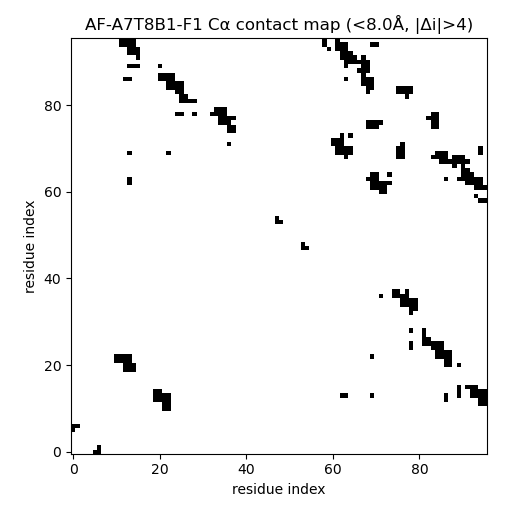
ATOM 526 C C . GLY A 1 68 ? -7.024 2.535 8.308 1.00 91.81 68 GLY A C 1
ATOM 527 O O . GLY A 1 68 ? -6.485 1.425 8.258 1.00 91.81 68 GLY A O 1
ATOM 528 N N . GLN A 1 69 ? -7.537 3.104 7.217 1.00 95.12 69 GLN A N 1
ATOM 529 C CA . GLN A 1 69 ? -7.345 2.579 5.865 1.00 95.12 69 GLN A CA 1
ATOM 530 C C . GLN A 1 69 ? -6.025 3.106 5.292 1.00 95.12 69 GLN A C 1
ATOM 532 O O . GLN A 1 69 ? -5.733 4.289 5.457 1.00 95.12 69 GLN A O 1
ATOM 537 N N . PRO A 1 70 ? -5.216 2.269 4.622 1.00 97.06 70 PRO A N 1
ATOM 538 C CA . PRO A 1 70 ? -4.033 2.728 3.913 1.00 97.06 70 PRO A CA 1
ATOM 539 C C . PRO A 1 70 ? -4.442 3.547 2.686 1.00 97.06 70 PRO A C 1
ATOM 541 O O . PRO A 1 70 ? -5.272 3.109 1.885 1.00 97.06 70 PRO A O 1
ATOM 544 N N . CYS A 1 71 ? -3.822 4.713 2.533 1.00 96.81 71 CYS A N 1
ATOM 545 C CA . CYS A 1 71 ? -4.103 5.681 1.484 1.00 96.81 71 CYS A CA 1
ATOM 546 C C . CYS A 1 71 ? -2.817 6.210 0.840 1.00 96.81 71 CYS A C 1
ATOM 548 O O . CYS A 1 71 ? -1.753 6.259 1.459 1.00 96.81 71 CYS A O 1
ATOM 550 N N . PHE A 1 72 ? -2.934 6.651 -0.407 1.00 96.06 72 PHE A N 1
ATOM 551 C CA . PHE A 1 72 ? -1.964 7.504 -1.086 1.00 96.06 72 PHE A CA 1
ATOM 552 C C . PHE A 1 72 ? -2.617 8.861 -1.329 1.00 96.06 72 PHE A C 1
ATOM 554 O O . PHE A 1 72 ? -3.593 8.926 -2.072 1.00 96.06 72 PHE A O 1
ATOM 561 N N . ARG A 1 73 ? -2.113 9.939 -0.714 1.00 94.50 73 ARG A N 1
ATOM 562 C CA . ARG A 1 73 ? -2.736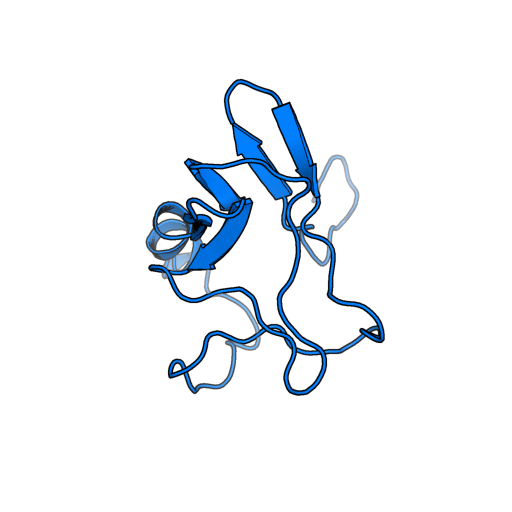 11.281 -0.810 1.00 94.50 73 ARG A CA 1
ATOM 563 C C . ARG A 1 73 ? -4.251 11.243 -0.555 1.00 94.50 73 ARG A C 1
ATOM 565 O O . ARG A 1 73 ? -5.037 11.699 -1.379 1.00 94.50 73 ARG A O 1
ATOM 572 N N . ASP A 1 74 ? -4.639 10.605 0.547 1.00 92.69 74 ASP A N 1
ATOM 573 C CA . ASP A 1 74 ? -6.032 10.384 0.968 1.00 92.69 74 ASP A CA 1
ATOM 574 C C . ASP A 1 74 ? -6.878 9.467 0.062 1.00 92.69 74 ASP A C 1
ATOM 576 O O . ASP A 1 74 ? -8.019 9.164 0.403 1.00 92.69 74 ASP A O 1
ATOM 580 N N . LEU A 1 75 ? -6.319 8.937 -1.032 1.00 96.12 75 LEU A N 1
ATOM 581 C CA . LEU A 1 75 ? -6.974 7.939 -1.880 1.00 96.12 75 LEU A CA 1
ATOM 582 C C . LEU A 1 75 ? -6.754 6.528 -1.315 1.00 96.12 75 LEU A C 1
ATOM 584 O O . LEU A 1 75 ? -5.599 6.088 -1.250 1.00 96.12 75 LEU A O 1
ATOM 588 N N . PRO A 1 76 ? -7.811 5.790 -0.935 1.00 96.38 76 PRO A N 1
ATOM 589 C CA . PRO A 1 76 ? -7.664 4.464 -0.347 1.00 96.38 76 PRO A CA 1
ATOM 590 C C . PRO A 1 76 ? -7.101 3.433 -1.324 1.00 96.38 76 PRO A C 1
ATOM 592 O O . PRO A 1 76 ? -7.412 3.436 -2.518 1.00 96.38 76 PRO A O 1
ATOM 595 N N . PHE A 1 77 ? -6.315 2.496 -0.795 1.00 97.12 77 PHE A N 1
ATOM 596 C CA . PHE A 1 77 ? -5.843 1.331 -1.540 1.00 97.12 77 PHE A CA 1
ATOM 597 C C . PHE A 1 77 ? -7.049 0.461 -1.890 1.00 97.12 77 PHE A C 1
ATOM 599 O O . PHE A 1 77 ? -7.611 -0.202 -1.017 1.00 97.12 77 PHE A O 1
ATOM 606 N N . THR A 1 78 ? -7.437 0.446 -3.161 1.00 96.69 78 THR A N 1
ATOM 607 C CA . THR A 1 78 ? -8.682 -0.189 -3.596 1.00 96.69 78 THR A CA 1
ATOM 608 C C . THR A 1 78 ? -8.399 -1.323 -4.565 1.00 96.69 78 THR A C 1
ATOM 610 O O . THR A 1 78 ? -7.612 -1.181 -5.498 1.00 96.69 78 THR A O 1
ATOM 613 N N . VAL A 1 79 ? -9.068 -2.457 -4.380 1.00 96.88 79 VAL A N 1
ATOM 614 C CA . VAL A 1 79 ? -9.148 -3.515 -5.389 1.00 96.88 79 VAL A CA 1
ATOM 615 C C . VAL A 1 79 ? -10.496 -3.382 -6.088 1.00 96.88 79 VAL A C 1
ATOM 617 O O . VAL A 1 79 ? -11.553 -3.505 -5.460 1.00 96.88 79 VAL A O 1
ATOM 620 N N . ARG A 1 80 ? -10.468 -3.100 -7.398 1.00 93.25 80 ARG A N 1
ATOM 621 C CA . ARG A 1 80 ? -11.679 -2.798 -8.181 1.00 93.25 80 ARG A CA 1
ATOM 622 C C . ARG A 1 80 ? -12.724 -3.906 -8.040 1.00 93.25 80 ARG A C 1
ATOM 624 O O . ARG A 1 80 ? -12.441 -5.072 -8.299 1.00 93.25 80 ARG A O 1
ATOM 631 N N . GLY A 1 81 ? -13.934 -3.518 -7.640 1.00 93.69 81 GLY A N 1
ATOM 632 C CA . GLY A 1 81 ? -15.067 -4.430 -7.460 1.00 93.69 81 GLY A CA 1
ATOM 633 C C . GLY A 1 81 ? -15.011 -5.314 -6.208 1.00 93.69 81 GLY A C 1
ATOM 634 O O . GLY A 1 81 ? -15.923 -6.113 -6.024 1.00 93.69 81 GLY A O 1
ATOM 635 N N . LYS A 1 82 ? -13.980 -5.187 -5.359 1.00 96.31 82 LYS A N 1
ATOM 636 C CA . LYS A 1 82 ?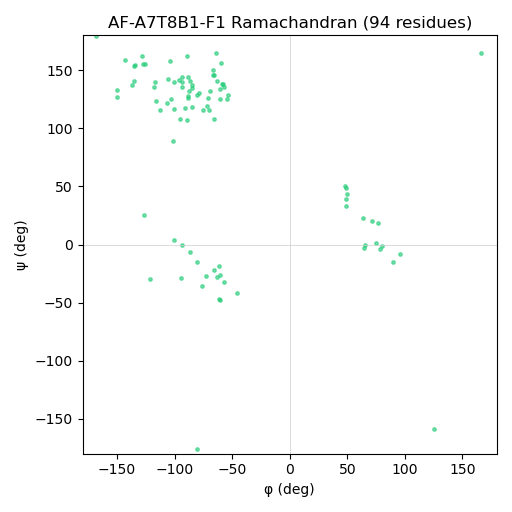 -13.804 -6.008 -4.144 1.00 96.31 82 LYS A CA 1
ATOM 637 C C . LYS A 1 82 ? -13.736 -5.182 -2.860 1.00 96.31 82 LYS A C 1
ATOM 639 O O . LYS A 1 82 ? -14.175 -5.650 -1.818 1.00 96.31 82 LYS A O 1
ATOM 644 N N . GLY A 1 83 ? -13.242 -3.946 -2.938 1.00 95.75 83 GLY A N 1
ATOM 645 C CA . GLY A 1 83 ? -13.277 -2.990 -1.830 1.00 95.75 83 GLY A CA 1
ATOM 646 C C . GLY A 1 83 ? -11.907 -2.426 -1.470 1.00 95.75 83 GLY A C 1
ATOM 647 O O . GLY A 1 83 ? -10.982 -2.437 -2.282 1.00 95.75 83 GLY A O 1
ATOM 648 N N . VAL A 1 84 ? -11.800 -1.915 -0.245 1.00 96.56 84 VAL A N 1
ATOM 649 C CA . VAL A 1 84 ? -10.627 -1.195 0.268 1.00 96.56 84 VAL A CA 1
ATOM 650 C C . VAL A 1 84 ? -9.776 -2.117 1.142 1.00 96.56 84 VAL A C 1
ATOM 652 O O . VAL A 1 84 ? -10.304 -2.911 1.921 1.00 96.56 84 VAL A O 1
ATOM 655 N N . CYS A 1 85 ? -8.454 -2.020 1.019 1.00 96.12 85 CYS A N 1
ATOM 656 C CA . CYS A 1 85 ? -7.519 -2.746 1.874 1.00 96.12 85 CYS A CA 1
ATOM 657 C C . CYS A 1 85 ? -7.596 -2.254 3.332 1.00 96.12 85 CYS A C 1
ATOM 659 O O . CYS A 1 85 ? -7.830 -1.079 3.599 1.00 96.12 85 CYS A O 1
ATOM 661 N N . ALA A 1 86 ? -7.325 -3.131 4.295 1.00 94.38 86 ALA A N 1
ATOM 662 C CA . ALA A 1 86 ? -7.273 -2.798 5.717 1.00 94.38 86 ALA A CA 1
ATOM 663 C C . ALA A 1 86 ? -5.825 -2.721 6.222 1.00 94.38 86 ALA A C 1
ATOM 665 O O . ALA A 1 86 ? -4.928 -3.336 5.650 1.00 94.38 86 ALA A O 1
ATOM 666 N N . SER A 1 87 ? -5.584 -2.009 7.327 1.00 89.81 87 SER A N 1
ATOM 667 C CA . SER A 1 87 ? -4.244 -1.914 7.933 1.00 89.81 87 SER A CA 1
ATOM 668 C C . SER A 1 87 ? -4.174 -2.286 9.417 1.00 89.81 87 SER A C 1
ATOM 670 O O . SER A 1 87 ? -3.313 -1.821 10.163 1.00 89.81 87 SER A O 1
ATOM 672 N N . GLY A 1 88 ? -5.100 -3.121 9.892 1.00 84.31 88 GLY A N 1
ATOM 673 C CA . GLY A 1 88 ? -5.136 -3.513 11.306 1.00 84.31 88 GLY A CA 1
ATOM 674 C C . GLY A 1 88 ? -5.413 -2.343 12.264 1.00 84.31 88 GLY A C 1
ATOM 675 O O . GLY A 1 88 ? -5.041 -2.414 13.435 1.00 84.31 88 GLY A O 1
ATOM 676 N N . GLY A 1 89 ? -6.039 -1.269 11.765 1.00 85.56 89 GLY A N 1
ATOM 677 C CA . GLY A 1 89 ? -6.520 -0.137 12.560 1.00 85.56 89 GLY A CA 1
ATOM 678 C C . GLY A 1 89 ? -5.446 0.852 13.016 1.00 85.56 89 GLY A C 1
ATOM 679 O O . GLY A 1 89 ? -5.686 1.604 13.957 1.00 85.56 89 GLY A O 1
ATOM 680 N N . ILE A 1 90 ? -4.257 0.864 12.399 1.00 91.69 90 ILE A N 1
ATOM 681 C CA . ILE A 1 90 ? -3.295 1.949 12.636 1.00 91.69 90 ILE A CA 1
ATOM 682 C C . ILE A 1 90 ? -3.849 3.216 11.983 1.00 91.69 90 ILE A C 1
ATOM 684 O O . ILE A 1 90 ? -3.962 3.269 10.765 1.00 91.69 90 ILE A O 1
ATOM 688 N N . ILE A 1 91 ? -4.170 4.233 12.778 1.00 93.50 91 ILE A N 1
ATOM 689 C CA . ILE A 1 91 ? -4.606 5.562 12.316 1.00 93.50 91 ILE A CA 1
ATOM 690 C C . ILE A 1 91 ? -3.387 6.489 12.238 1.00 93.50 91 ILE A C 1
ATOM 692 O O . ILE A 1 91 ? -2.495 6.365 13.079 1.00 93.50 91 ILE A O 1
ATOM 696 N N . ASP A 1 92 ? -3.336 7.397 11.260 1.00 91.44 92 ASP A N 1
ATOM 697 C CA . ASP A 1 92 ? -2.242 8.362 11.024 1.00 91.44 92 ASP A CA 1
ATOM 698 C C . ASP A 1 92 ? -0.835 7.732 11.022 1.00 91.44 92 ASP A C 1
ATOM 700 O O . ASP A 1 92 ? 0.148 8.318 11.482 1.00 91.44 92 ASP A O 1
ATOM 704 N N . GLY A 1 93 ? -0.739 6.490 10.555 1.00 94.00 93 GLY A N 1
ATOM 705 C CA . GLY A 1 93 ? 0.507 5.751 10.418 1.00 94.00 93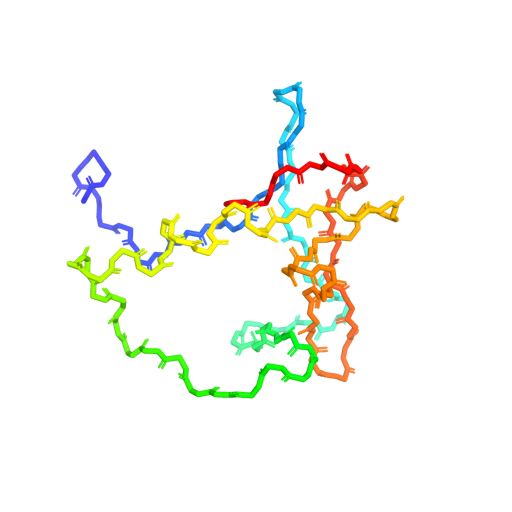 GLY A CA 1
ATOM 706 C C . GLY A 1 93 ? 1.159 5.982 9.064 1.00 94.00 93 GLY A C 1
ATOM 707 O O . GLY A 1 93 ? 0.517 6.389 8.097 1.00 94.00 93 GLY A O 1
ATOM 708 N N . VAL A 1 94 ? 2.448 5.669 8.982 1.00 95.69 94 VAL A N 1
ATOM 709 C CA . VAL A 1 94 ? 3.192 5.644 7.718 1.00 95.69 94 VAL A CA 1
ATOM 710 C C . VAL A 1 94 ? 2.988 4.287 7.055 1.00 95.69 94 VAL A C 1
ATOM 712 O O . VAL A 1 94 ? 3.117 3.257 7.718 1.00 95.69 94 VAL A O 1
ATOM 715 N N . VAL A 1 95 ? 2.709 4.281 5.753 1.00 95.94 95 VAL A N 1
ATOM 716 C CA . VAL A 1 95 ? 2.564 3.065 4.944 1.00 95.94 95 VAL A CA 1
ATOM 717 C C . VAL A 1 95 ? 3.802 2.922 4.057 1.00 95.94 95 VAL A C 1
ATOM 719 O O . VAL A 1 95 ? 4.124 3.838 3.305 1.00 95.94 95 VAL A O 1
ATOM 722 N N . ARG A 1 96 ? 4.532 1.807 4.164 1.00 91.31 96 ARG A N 1
ATOM 723 C CA . ARG A 1 96 ? 5.784 1.568 3.425 1.00 91.31 96 ARG A CA 1
ATOM 724 C C . ARG A 1 96 ? 6.121 0.095 3.240 1.00 91.31 96 ARG A C 1
ATOM 726 O O . ARG A 1 96 ? 5.556 -0.742 3.976 1.00 91.31 96 ARG A O 1
#